Protein AF-E0RV90-F1 (afdb_monomer_lite)

Sequence (79 aa):
MSEHEHHHHEHGSIDSPEKLKALLHHMYHHNEEHTEELHAIVHALEDQGSPDLAAKVSQAIDEYTKGNKLLDETLKELP

Structure (mmCIF, N/CA/C/O backbone):
data_AF-E0RV90-F1
#
_entry.id   AF-E0RV90-F1
#
loop_
_atom_site.group_PDB
_atom_site.id
_atom_site.type_symbol
_atom_site.label_atom_id
_atom_site.label_alt_id
_atom_site.label_comp_id
_atom_site.label_asym_id
_atom_site.label_entity_id
_atom_site.label_seq_id
_atom_site.pdbx_PDB_ins_code
_atom_site.Cartn_x
_atom_site.Cartn_y
_atom_site.Cartn_z
_atom_site.occupancy
_atom_site.B_iso_or_equiv
_atom_site.au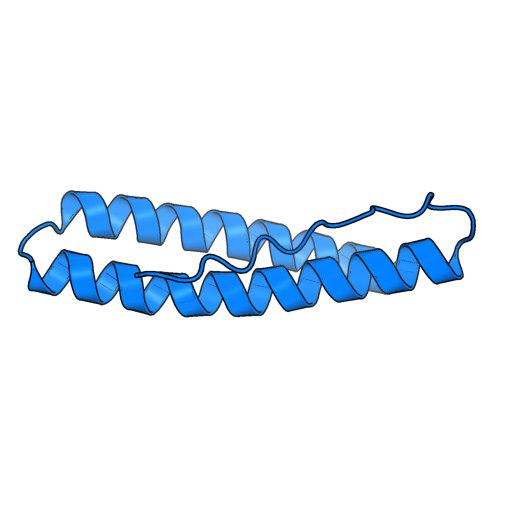th_seq_id
_atom_site.auth_comp_id
_atom_site.auth_asym_id
_atom_site.auth_atom_id
_atom_site.pdbx_PDB_model_num
ATOM 1 N N . MET A 1 1 ? -13.098 -26.088 5.963 1.00 36.38 1 MET A N 1
ATOM 2 C CA . MET A 1 1 ? -11.981 -26.333 5.036 1.00 36.38 1 MET A CA 1
ATOM 3 C C . MET A 1 1 ? -11.738 -25.004 4.348 1.00 36.38 1 MET A C 1
ATOM 5 O O . MET A 1 1 ? -12.490 -24.687 3.444 1.00 36.38 1 MET A O 1
ATOM 9 N N . SER A 1 2 ? -10.835 -24.169 4.870 1.00 43.25 2 SER A N 1
ATOM 10 C CA . SER A 1 2 ? -10.372 -23.004 4.105 1.00 43.25 2 SER A CA 1
ATOM 11 C C . SER A 1 2 ? -9.275 -23.505 3.190 1.00 43.25 2 SER A C 1
ATOM 13 O O . SER A 1 2 ? -8.221 -23.924 3.667 1.00 43.25 2 SER A O 1
ATOM 15 N N . GLU A 1 3 ? -9.561 -23.530 1.898 1.00 40.91 3 GLU A N 1
ATOM 16 C CA . GLU A 1 3 ? -8.554 -23.679 0.859 1.00 40.91 3 GLU A CA 1
ATOM 17 C C . GLU A 1 3 ? -7.733 -22.386 0.858 1.00 40.91 3 GLU A C 1
ATOM 19 O O . GLU A 1 3 ? -8.121 -21.385 0.269 1.00 40.91 3 GLU A O 1
ATOM 24 N N . HIS A 1 4 ? -6.628 -22.363 1.607 1.00 47.50 4 HIS A N 1
ATOM 25 C CA . HIS A 1 4 ? -5.569 -21.405 1.322 1.00 47.50 4 HIS A CA 1
ATOM 26 C C . HIS A 1 4 ? -4.900 -21.883 0.034 1.00 47.50 4 HIS A C 1
ATOM 28 O O . HIS A 1 4 ? -4.074 -22.799 0.068 1.00 47.50 4 HIS A O 1
ATOM 34 N N . GLU A 1 5 ? -5.276 -21.291 -1.100 1.00 40.00 5 GLU A N 1
ATOM 35 C CA . GLU A 1 5 ? -4.449 -21.318 -2.303 1.00 40.00 5 GLU A CA 1
ATOM 36 C C . GLU A 1 5 ? -3.120 -20.641 -1.955 1.00 40.00 5 GLU A C 1
ATOM 38 O O . GLU A 1 5 ? -2.961 -19.424 -1.996 1.00 40.00 5 GLU A O 1
ATOM 43 N N . HIS A 1 6 ? -2.151 -21.449 -1.529 1.00 44.06 6 HIS A N 1
ATOM 44 C CA . HIS A 1 6 ? -0.761 -21.037 -1.481 1.00 44.06 6 HIS A CA 1
ATOM 45 C C . HIS A 1 6 ? -0.323 -20.805 -2.927 1.00 44.06 6 HIS A C 1
ATOM 47 O O . HIS A 1 6 ? 0.122 -21.736 -3.602 1.00 44.06 6 HIS A O 1
ATOM 53 N N . HIS A 1 7 ? -0.458 -19.568 -3.406 1.00 47.88 7 HIS A N 1
ATOM 54 C CA . HIS A 1 7 ? 0.226 -19.111 -4.605 1.00 47.88 7 HIS A CA 1
ATOM 55 C C . HIS A 1 7 ? 1.729 -19.273 -4.357 1.00 47.88 7 HIS A C 1
ATOM 57 O O . HIS A 1 7 ? 2.384 -18.472 -3.693 1.00 47.88 7 HIS A O 1
ATOM 63 N N . HIS A 1 8 ? 2.271 -20.394 -4.828 1.00 43.28 8 HIS A N 1
ATOM 64 C CA . HIS A 1 8 ? 3.697 -20.649 -4.879 1.00 43.28 8 HIS A CA 1
ATOM 65 C C . HIS A 1 8 ? 4.265 -19.653 -5.892 1.00 43.28 8 HIS A C 1
ATOM 67 O O . HIS A 1 8 ? 4.258 -19.906 -7.095 1.00 43.28 8 HIS A O 1
ATOM 73 N N . HIS A 1 9 ? 4.693 -18.484 -5.417 1.00 53.94 9 HIS A N 1
ATOM 74 C CA . HIS A 1 9 ? 5.421 -17.534 -6.242 1.00 53.94 9 HIS A CA 1
ATOM 75 C C . HIS A 1 9 ? 6.807 -18.123 -6.513 1.00 53.94 9 HIS A C 1
ATOM 77 O O . HIS A 1 9 ? 7.770 -17.873 -5.788 1.00 53.94 9 HIS A O 1
ATOM 83 N N . GLU A 1 10 ? 6.909 -18.947 -7.555 1.00 48.69 10 GLU A N 1
ATOM 84 C CA . GLU A 1 10 ? 8.179 -19.185 -8.224 1.00 48.69 10 GLU A CA 1
ATOM 85 C C . GLU A 1 10 ? 8.607 -17.828 -8.798 1.00 48.69 10 GLU A C 1
ATOM 87 O O . GLU A 1 10 ? 8.201 -17.427 -9.890 1.00 48.69 10 GLU A O 1
ATOM 92 N N . HIS A 1 11 ? 9.344 -17.046 -8.004 1.00 57.94 11 HIS A N 1
ATOM 93 C CA . HIS A 1 11 ? 9.947 -15.805 -8.466 1.00 57.94 11 HIS A CA 1
ATOM 94 C C . HIS A 1 11 ? 11.033 -16.187 -9.471 1.00 57.94 11 HIS A C 1
ATOM 96 O O . HIS A 1 11 ? 12.197 -16.369 -9.114 1.00 57.94 11 HIS A O 1
ATOM 102 N N . GLY A 1 12 ? 10.628 -16.364 -10.731 1.00 59.97 12 GLY A N 1
ATOM 103 C CA . GLY A 1 12 ? 11.546 -16.479 -11.852 1.00 59.97 12 GLY A CA 1
ATOM 104 C C . GLY A 1 12 ? 12.573 -15.356 -11.761 1.00 59.97 12 GLY A C 1
ATOM 105 O O . GLY A 1 12 ? 12.246 -14.224 -11.394 1.00 59.97 12 GLY A O 1
ATOM 106 N N . SER A 1 13 ? 13.832 -15.680 -12.028 1.00 76.31 13 SER A N 1
ATOM 107 C CA . SER A 1 13 ? 14.923 -14.730 -11.890 1.00 76.31 13 SER A CA 1
ATOM 108 C C . SER A 1 13 ? 14.669 -13.463 -12.727 1.00 76.31 13 SER A C 1
ATOM 110 O O . SER A 1 13 ? 14.071 -13.486 -13.811 1.00 76.31 13 SER A O 1
ATOM 112 N N . ILE A 1 14 ? 15.058 -12.312 -12.173 1.00 84.75 14 ILE A N 1
ATOM 113 C CA . ILE A 1 14 ? 14.899 -11.007 -12.819 1.00 84.75 14 ILE A CA 1
ATOM 114 C C . ILE A 1 14 ? 16.009 -10.860 -13.868 1.00 84.75 14 ILE A C 1
ATOM 116 O O . ILE A 1 14 ? 17.036 -10.232 -13.634 1.00 84.75 14 ILE A O 1
ATOM 120 N N . ASP A 1 15 ? 15.815 -11.495 -15.023 1.00 89.12 15 ASP A N 1
ATOM 121 C CA . ASP A 1 15 ? 16.883 -11.661 -16.027 1.00 89.12 15 ASP A CA 1
ATOM 122 C C . ASP A 1 15 ? 16.896 -10.581 -17.115 1.00 89.12 15 ASP A C 1
ATOM 124 O O . ASP A 1 15 ? 17.722 -10.625 -18.024 1.00 89.12 15 ASP A O 1
ATOM 128 N N . SER A 1 16 ? 15.933 -9.658 -17.095 1.00 89.94 16 SER A N 1
ATOM 129 C CA . SER A 1 16 ? 15.800 -8.616 -18.120 1.00 89.94 16 SER A CA 1
ATOM 130 C C . SER A 1 16 ? 15.098 -7.369 -17.574 1.00 89.94 16 SER A C 1
ATOM 132 O O . SER A 1 16 ? 14.287 -7.496 -16.648 1.00 89.94 16 SER A O 1
ATOM 134 N N . PRO A 1 17 ? 15.362 -6.183 -18.155 1.00 90.94 17 PRO A N 1
ATOM 135 C CA . PRO A 1 17 ? 14.648 -4.948 -17.825 1.00 90.94 17 PRO A CA 1
ATOM 136 C C . PRO A 1 17 ? 13.124 -5.071 -17.959 1.00 90.94 17 PRO A C 1
ATOM 138 O O . PRO A 1 17 ? 12.383 -4.581 -17.110 1.00 90.94 17 PRO A O 1
ATOM 141 N N . GLU A 1 18 ? 12.644 -5.780 -18.977 1.00 91.38 18 GLU A N 1
ATOM 142 C CA . GLU A 1 18 ? 11.221 -5.984 -19.240 1.00 91.38 18 GLU A CA 1
ATOM 143 C C . GLU A 1 18 ? 10.569 -6.844 -18.154 1.00 91.38 18 GLU A C 1
ATOM 145 O O . GLU A 1 18 ? 9.507 -6.486 -17.643 1.00 91.38 18 GLU A O 1
ATOM 150 N N . LYS A 1 19 ? 11.224 -7.942 -17.743 1.00 92.19 19 LYS A N 1
ATOM 151 C CA . LYS A 1 19 ? 10.754 -8.760 -16.611 1.00 92.19 19 LYS A CA 1
ATOM 152 C C . LYS A 1 19 ? 10.768 -7.970 -15.303 1.00 92.19 19 LYS A C 1
ATOM 154 O O . LYS A 1 19 ? 9.825 -8.096 -14.528 1.00 92.19 19 LYS A O 1
ATOM 159 N N . LEU A 1 20 ? 11.802 -7.158 -15.060 1.00 94.00 20 LEU A N 1
ATOM 160 C CA . LEU A 1 20 ? 11.874 -6.291 -13.879 1.00 94.00 20 LEU A CA 1
ATOM 161 C C . LEU A 1 20 ? 10.693 -5.317 -13.842 1.00 94.00 20 LEU A C 1
ATOM 163 O O . LEU A 1 20 ? 10.004 -5.233 -12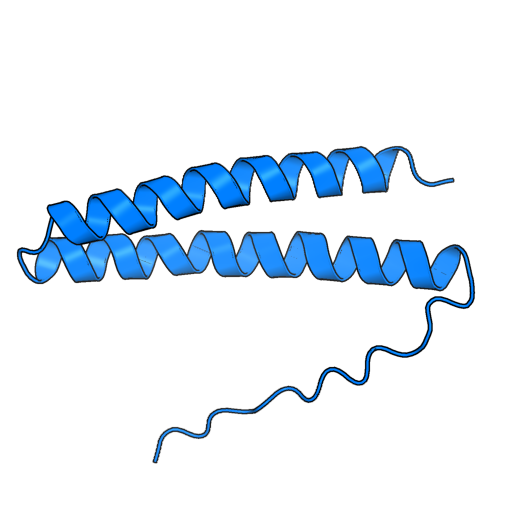.827 1.00 94.00 20 LEU A O 1
ATOM 167 N N . LYS A 1 21 ? 10.432 -4.622 -14.955 1.00 95.12 21 LYS A N 1
ATOM 168 C CA . LYS A 1 21 ? 9.333 -3.657 -15.072 1.00 95.12 21 LYS A CA 1
ATOM 169 C C . LYS A 1 21 ? 7.973 -4.327 -14.893 1.00 95.12 21 LYS A C 1
ATOM 171 O O . LYS A 1 21 ? 7.142 -3.822 -14.144 1.00 95.12 21 LYS A O 1
ATOM 176 N N . ALA A 1 22 ? 7.765 -5.481 -15.528 1.00 94.56 22 ALA A N 1
ATOM 177 C CA . ALA A 1 22 ? 6.532 -6.251 -15.396 1.00 94.56 22 ALA A CA 1
ATOM 178 C C . ALA A 1 22 ? 6.308 -6.741 -13.957 1.00 94.56 22 ALA A C 1
ATOM 180 O O . ALA A 1 22 ? 5.197 -6.631 -13.440 1.00 94.56 22 ALA A O 1
ATOM 181 N N . LEU A 1 23 ? 7.359 -7.233 -13.293 1.00 94.88 23 LEU A N 1
ATOM 182 C CA . LEU A 1 23 ? 7.275 -7.676 -11.904 1.00 94.88 23 LEU A CA 1
ATOM 183 C C . LEU A 1 23 ? 6.990 -6.504 -10.961 1.00 94.88 23 LEU A C 1
ATOM 185 O O . LEU A 1 23 ? 6.106 -6.623 -10.120 1.00 94.88 23 LEU A O 1
ATOM 189 N N . LEU A 1 24 ? 7.684 -5.372 -11.114 1.00 95.75 24 LEU A N 1
ATOM 190 C CA . LEU A 1 24 ? 7.436 -4.186 -10.291 1.00 95.75 24 LEU A CA 1
ATOM 191 C C . LEU A 1 24 ? 6.008 -3.661 -10.481 1.00 95.75 24 LEU A C 1
ATOM 193 O O . LEU A 1 24 ? 5.331 -3.380 -9.498 1.00 95.75 24 LEU A O 1
ATOM 197 N N . HIS A 1 25 ? 5.532 -3.594 -11.727 1.00 95.81 25 HIS A N 1
ATOM 198 C CA . HIS A 1 25 ? 4.151 -3.225 -12.033 1.00 95.81 25 HIS A CA 1
ATOM 199 C C . HIS A 1 25 ? 3.154 -4.171 -11.358 1.00 95.81 25 HIS A C 1
ATOM 201 O O . HIS A 1 25 ? 2.196 -3.706 -10.745 1.00 95.81 25 HIS A O 1
ATOM 207 N N . HIS A 1 26 ? 3.371 -5.486 -11.457 1.00 95.88 26 HIS A N 1
ATOM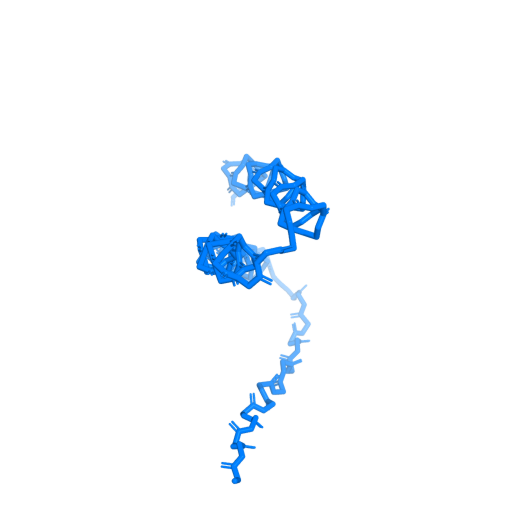 208 C CA . HIS A 1 26 ? 2.516 -6.479 -10.809 1.00 95.88 26 HIS A CA 1
ATOM 209 C C . HIS A 1 26 ? 2.509 -6.317 -9.284 1.00 95.88 26 HIS A C 1
ATOM 211 O O . HIS A 1 26 ? 1.433 -6.264 -8.700 1.00 95.88 26 HIS A O 1
ATOM 217 N N . MET A 1 27 ? 3.681 -6.187 -8.658 1.00 96.25 27 MET A N 1
ATOM 218 C CA . MET A 1 27 ? 3.802 -6.027 -7.205 1.00 96.25 27 MET A CA 1
ATOM 219 C C . MET A 1 27 ? 3.126 -4.743 -6.715 1.00 96.25 27 MET A C 1
ATOM 221 O O . MET A 1 27 ? 2.419 -4.778 -5.717 1.00 96.25 27 MET A O 1
ATOM 225 N N . TYR A 1 28 ? 3.302 -3.625 -7.424 1.00 96.56 28 TYR A N 1
ATOM 226 C CA . TYR A 1 28 ? 2.636 -2.362 -7.096 1.00 96.56 28 TYR A CA 1
ATOM 227 C C . TYR A 1 28 ? 1.105 -2.501 -7.106 1.00 96.56 28 TYR A C 1
ATOM 229 O O . TYR A 1 28 ? 0.472 -2.212 -6.094 1.00 96.56 28 TYR A O 1
ATOM 237 N N . HIS A 1 29 ? 0.523 -3.006 -8.198 1.00 95.19 29 HIS A N 1
ATOM 238 C CA . HIS A 1 29 ? -0.934 -3.159 -8.302 1.00 95.19 29 HIS A CA 1
ATOM 239 C C . HIS A 1 29 ? -1.478 -4.148 -7.269 1.00 95.19 29 HIS A C 1
ATOM 241 O O . HIS A 1 29 ? -2.486 -3.880 -6.626 1.00 95.19 29 HIS A O 1
ATOM 247 N N . HIS A 1 30 ? -0.777 -5.263 -7.061 1.00 94.19 30 HIS A N 1
ATOM 248 C CA . HIS A 1 30 ? -1.171 -6.265 -6.078 1.00 94.19 30 HIS A CA 1
ATOM 249 C C . HIS A 1 30 ? -1.155 -5.706 -4.647 1.00 94.19 30 HIS A C 1
ATOM 251 O O . HIS A 1 30 ? -2.049 -5.983 -3.850 1.00 94.19 30 HIS A O 1
ATOM 257 N N . ASN A 1 31 ? -0.165 -4.869 -4.324 1.00 96.50 31 ASN A N 1
ATOM 258 C CA . ASN A 1 31 ? -0.116 -4.204 -3.030 1.00 96.50 31 ASN A CA 1
ATOM 259 C C . ASN A 1 31 ? -1.215 -3.145 -2.875 1.00 96.50 31 ASN A C 1
ATOM 261 O O . ASN A 1 31 ? -1.700 -2.971 -1.758 1.00 96.50 31 ASN A O 1
ATOM 265 N N . GLU A 1 32 ? -1.604 -2.426 -3.934 1.00 97.06 32 GLU A N 1
ATOM 266 C CA . GLU A 1 32 ? -2.748 -1.502 -3.872 1.00 97.06 32 GLU A CA 1
ATOM 267 C C . GLU A 1 32 ? -4.043 -2.246 -3.555 1.00 97.06 32 GLU A C 1
ATOM 269 O O . GLU A 1 32 ? -4.708 -1.892 -2.582 1.00 97.06 32 GLU A O 1
ATOM 274 N N . GLU A 1 33 ? -4.340 -3.323 -4.284 1.00 95.12 33 GLU A N 1
ATOM 275 C CA . GLU A 1 33 ? -5.528 -4.154 -4.046 1.00 95.12 33 GLU A CA 1
ATOM 276 C C . GLU A 1 33 ? -5.559 -4.686 -2.603 1.00 95.12 33 GLU A C 1
ATOM 278 O O . GLU A 1 33 ? -6.553 -4.527 -1.893 1.00 95.12 33 GLU A O 1
ATOM 283 N N . HIS A 1 34 ? -4.443 -5.227 -2.105 1.00 94.06 34 HIS A N 1
ATOM 284 C CA . HIS A 1 34 ? -4.367 -5.685 -0.716 1.00 94.06 34 HIS A CA 1
ATOM 285 C C . HIS A 1 34 ? -4.478 -4.553 0.309 1.00 94.06 34 HIS A C 1
ATOM 287 O O . HIS A 1 34 ? -5.023 -4.760 1.393 1.00 94.06 34 HIS A O 1
ATOM 293 N N . THR A 1 35 ? -3.984 -3.355 -0.005 1.00 97.12 35 THR A N 1
ATOM 294 C CA . THR A 1 35 ? -4.136 -2.192 0.882 1.00 97.12 35 THR A CA 1
ATOM 295 C C . THR A 1 35 ? -5.607 -1.788 0.992 1.00 97.12 35 THR A C 1
ATOM 297 O O . THR A 1 35 ? -6.061 -1.460 2.089 1.00 97.12 35 THR A O 1
ATOM 300 N N . GLU A 1 36 ? -6.375 -1.881 -0.097 1.00 94.94 36 GLU A N 1
ATOM 301 C CA . GLU A 1 36 ? -7.824 -1.653 -0.075 1.00 94.94 36 GLU A CA 1
ATOM 302 C C . GLU A 1 36 ? -8.557 -2.689 0.793 1.00 94.94 36 GLU A C 1
ATOM 304 O O . GLU A 1 36 ? -9.408 -2.323 1.611 1.00 94.94 36 GLU A O 1
ATOM 309 N N . GLU A 1 37 ? -8.189 -3.970 0.700 1.00 96.12 37 GLU A N 1
ATOM 310 C CA . GLU A 1 37 ? -8.784 -5.045 1.513 1.00 96.12 37 GLU A CA 1
ATOM 311 C C . GLU A 1 37 ? -8.583 -4.839 3.025 1.00 96.12 37 GLU A C 1
ATOM 313 O O . GLU A 1 37 ? -9.454 -5.196 3.830 1.00 96.12 37 GLU A O 1
ATOM 318 N N . LEU A 1 38 ? -7.477 -4.211 3.443 1.00 97.81 38 LEU A N 1
ATOM 319 C CA . LEU A 1 38 ? -7.221 -3.918 4.857 1.00 97.81 38 LEU A CA 1
ATOM 320 C C . LEU A 1 38 ? -8.268 -2.980 5.472 1.00 97.81 38 LEU A C 1
ATOM 322 O O . LEU A 1 38 ? -8.525 -3.078 6.675 1.00 97.81 38 LEU A O 1
ATOM 326 N N . HIS A 1 39 ? -8.921 -2.115 4.688 1.00 97.50 39 HIS A N 1
ATOM 327 C CA . HIS A 1 39 ? -10.003 -1.270 5.205 1.00 97.50 39 HIS A CA 1
ATOM 328 C C . HIS A 1 39 ? -11.195 -2.099 5.700 1.00 97.50 39 HIS A C 1
ATOM 330 O O . HIS A 1 39 ? -11.797 -1.763 6.723 1.00 97.50 39 HIS A O 1
ATOM 336 N N . ALA A 1 40 ? -11.500 -3.226 5.048 1.00 97.81 40 ALA A N 1
ATOM 337 C CA . ALA A 1 40 ? -12.539 -4.138 5.524 1.00 97.81 40 ALA A CA 1
ATOM 338 C C . ALA A 1 40 ? -12.166 -4.762 6.881 1.00 97.81 40 ALA A C 1
ATOM 340 O O . ALA A 1 40 ? -13.028 -4.939 7.744 1.00 97.81 40 ALA A O 1
ATOM 341 N N . ILE A 1 41 ? -10.877 -5.039 7.105 1.00 97.94 41 ILE A N 1
ATOM 342 C CA . ILE A 1 41 ? -10.371 -5.536 8.393 1.00 97.94 41 ILE A CA 1
ATOM 343 C C . ILE A 1 41 ? -10.472 -4.456 9.476 1.00 97.94 41 ILE A C 1
ATOM 345 O O . ILE A 1 41 ? -10.868 -4.773 10.598 1.00 97.94 41 ILE A O 1
ATOM 349 N N . VAL A 1 42 ? -10.162 -3.193 9.158 1.00 98.31 42 VAL A N 1
ATOM 350 C CA . VAL A 1 42 ? -10.353 -2.061 10.084 1.00 98.31 42 VAL A CA 1
ATOM 351 C C . VAL A 1 42 ? -11.806 -2.002 10.550 1.00 98.31 42 VAL A C 1
ATOM 353 O O . VAL A 1 42 ? -12.050 -2.066 11.754 1.00 98.31 42 VAL A O 1
ATOM 356 N N . HIS A 1 43 ? -12.763 -1.994 9.618 1.00 97.69 43 HIS A N 1
ATOM 357 C CA . HIS A 1 43 ? -14.189 -1.971 9.957 1.00 97.69 43 HIS A CA 1
ATOM 358 C C . HIS A 1 43 ? -14.613 -3.177 10.802 1.00 97.69 43 HIS A C 1
ATOM 360 O O . HIS A 1 43 ? -15.289 -3.018 11.816 1.00 97.69 43 HIS A O 1
ATOM 366 N N . ALA A 1 44 ? -14.148 -4.382 10.460 1.00 98.44 44 ALA A N 1
ATOM 367 C CA . ALA A 1 44 ? -14.450 -5.576 11.245 1.00 98.44 44 ALA A CA 1
ATOM 368 C C . ALA A 1 44 ? -13.901 -5.500 12.683 1.00 98.44 44 ALA A C 1
ATOM 370 O O . ALA A 1 44 ? -14.522 -6.035 13.603 1.00 98.44 44 ALA A O 1
ATOM 371 N N . LEU A 1 45 ? -12.740 -4.872 12.899 1.00 98.50 45 LEU A N 1
ATOM 372 C CA . LEU A 1 45 ? -12.160 -4.676 14.233 1.00 98.50 45 LEU A CA 1
ATOM 373 C C . LEU A 1 45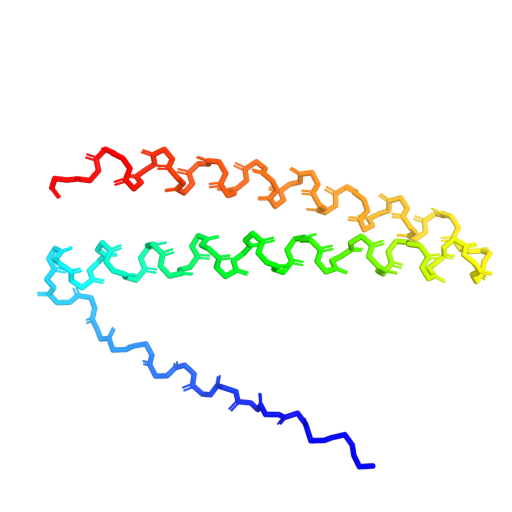 ? -12.921 -3.618 15.043 1.00 98.50 45 LEU A C 1
ATOM 375 O O . LEU A 1 45 ? -13.098 -3.794 16.252 1.00 98.50 45 LEU A O 1
ATOM 379 N N . GLU A 1 46 ? -13.390 -2.552 14.393 1.00 97.50 46 GLU A N 1
ATOM 380 C CA . GLU A 1 46 ? -14.252 -1.534 15.008 1.00 97.50 46 GLU A CA 1
ATOM 381 C C . GLU A 1 46 ? -15.586 -2.141 15.462 1.00 97.50 46 GLU A C 1
ATOM 383 O O . GLU A 1 46 ? -15.961 -1.986 16.628 1.00 97.50 46 GLU A O 1
ATOM 388 N N . ASP A 1 47 ? -16.241 -2.920 14.596 1.00 98.06 47 ASP A N 1
ATOM 389 C CA . ASP A 1 47 ? -17.504 -3.612 14.891 1.00 98.06 47 ASP A CA 1
ATOM 390 C C . ASP A 1 47 ? -17.368 -4.626 16.040 1.00 98.06 47 ASP A C 1
ATOM 392 O O . ASP A 1 47 ? -18.293 -4.829 16.829 1.00 98.06 47 ASP A O 1
ATOM 396 N N . GLN A 1 48 ? -16.191 -5.241 16.179 1.00 97.88 48 GLN A N 1
ATOM 397 C CA . GLN A 1 48 ? -15.860 -6.154 17.279 1.00 97.88 48 GLN A CA 1
ATOM 398 C C . GLN A 1 48 ? -15.435 -5.430 18.570 1.00 97.88 48 GLN A C 1
ATOM 400 O O . GLN A 1 48 ? -15.003 -6.077 19.527 1.00 97.88 48 GLN A O 1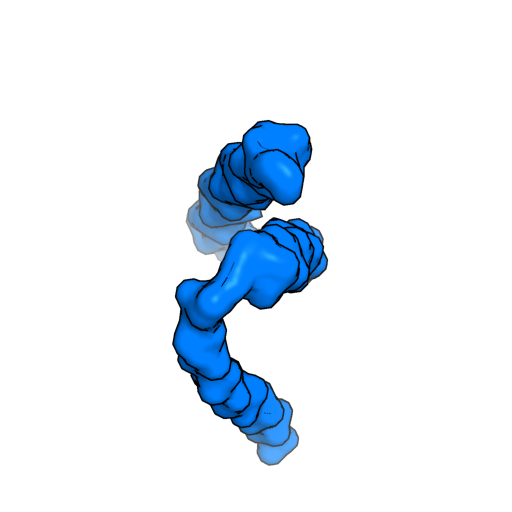
ATOM 405 N N . GLY A 1 49 ? -15.533 -4.099 18.624 1.00 98.12 49 GLY A N 1
ATOM 406 C CA . GLY A 1 49 ? -15.203 -3.311 19.811 1.00 98.12 49 GLY A CA 1
ATOM 407 C C . GLY A 1 49 ? -13.707 -3.272 20.127 1.00 98.12 49 GLY A C 1
ATOM 408 O O . GLY A 1 49 ? -13.333 -3.110 21.288 1.00 98.12 49 GLY A O 1
ATOM 409 N N . SER A 1 50 ? -12.850 -3.425 19.112 1.00 97.94 50 SER A N 1
ATOM 410 C CA . SER A 1 50 ? -11.385 -3.422 19.236 1.00 97.94 50 SER A CA 1
ATOM 411 C C . SER A 1 50 ? -10.736 -2.222 18.519 1.00 97.94 50 SER A C 1
ATOM 413 O O . SER A 1 50 ? -9.890 -2.416 17.639 1.00 97.94 50 SER A O 1
ATOM 415 N N . PRO A 1 51 ? -11.073 -0.968 18.888 1.00 95.50 51 PRO A N 1
ATOM 416 C CA . PRO A 1 51 ? -10.610 0.227 18.177 1.00 95.50 51 PRO A CA 1
ATOM 417 C C . PRO A 1 51 ? -9.084 0.406 18.222 1.00 95.50 51 PRO A C 1
ATOM 419 O O . PRO A 1 51 ? -8.495 0.883 17.258 1.00 95.50 51 PRO A O 1
ATOM 422 N N . ASP A 1 52 ? -8.412 -0.039 19.289 1.00 97.88 52 ASP A N 1
ATOM 423 C CA . ASP A 1 52 ? -6.945 0.021 19.379 1.00 97.88 52 ASP A CA 1
ATOM 424 C C . ASP A 1 52 ? -6.253 -0.903 18.362 1.00 97.88 52 ASP A C 1
ATOM 426 O O . ASP A 1 52 ? -5.150 -0.615 17.894 1.00 97.88 52 ASP A O 1
ATOM 430 N N . LEU A 1 53 ? -6.882 -2.033 18.016 1.00 98.38 53 LEU A N 1
ATOM 431 C CA . LEU A 1 53 ? -6.380 -2.929 16.972 1.00 98.38 53 LEU A CA 1
ATOM 432 C C . LEU A 1 53 ? -6.687 -2.363 15.586 1.00 98.38 53 LEU A C 1
ATOM 434 O O . LEU A 1 53 ? -5.809 -2.382 14.725 1.00 98.38 53 LEU A O 1
ATOM 438 N N . ALA A 1 54 ? -7.885 -1.802 15.397 1.00 98.56 54 ALA A N 1
ATOM 439 C CA . ALA A 1 54 ? -8.264 -1.107 14.169 1.00 98.56 54 ALA A CA 1
ATOM 440 C C . ALA A 1 54 ? -7.286 0.037 13.850 1.00 98.56 54 ALA A C 1
ATOM 442 O O . ALA A 1 54 ? -6.796 0.136 12.727 1.00 98.56 54 ALA A O 1
ATOM 443 N N . ALA A 1 55 ? -6.896 0.824 14.859 1.00 98.38 55 ALA A N 1
ATOM 444 C CA . ALA A 1 55 ? -5.914 1.897 14.717 1.00 98.38 55 ALA A CA 1
ATOM 445 C C . ALA A 1 55 ? -4.537 1.392 14.248 1.00 98.38 55 ALA A C 1
ATOM 447 O O . ALA A 1 55 ? -3.898 2.031 13.414 1.00 98.38 55 ALA A O 1
ATOM 448 N N . LYS A 1 56 ? -4.084 0.225 14.729 1.00 98.62 56 LYS A N 1
ATOM 449 C CA . LYS A 1 56 ? -2.822 -0.383 14.266 1.00 98.62 56 LYS A CA 1
ATOM 450 C C . LYS A 1 56 ? -2.893 -0.811 12.803 1.00 98.62 56 LYS A C 1
ATOM 452 O O . LYS A 1 56 ? -1.928 -0.610 12.073 1.00 98.62 56 LYS A O 1
ATOM 457 N N . VAL A 1 57 ? -4.015 -1.391 12.377 1.00 98.38 57 VAL A N 1
ATOM 458 C CA . VAL 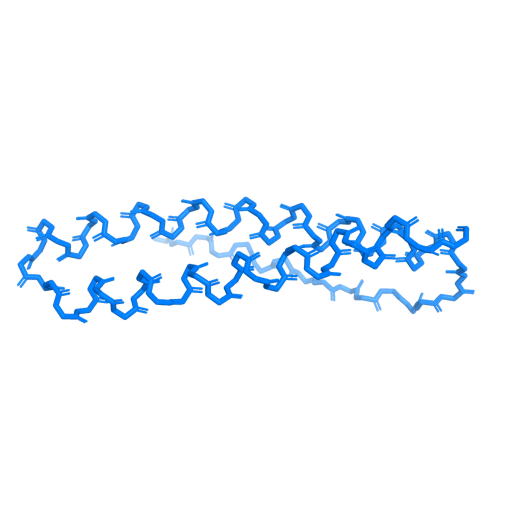A 1 57 ? -4.214 -1.769 10.969 1.00 98.38 57 VAL A CA 1
ATOM 459 C C . VAL A 1 57 ? -4.315 -0.520 10.094 1.00 98.38 57 VAL A C 1
ATOM 461 O O . VAL A 1 57 ? -3.672 -0.467 9.053 1.00 98.38 57 VAL A O 1
ATOM 464 N N . SER A 1 58 ? -5.007 0.527 10.550 1.00 98.44 58 SER A N 1
ATOM 465 C CA . SER A 1 58 ? -5.043 1.821 9.857 1.00 98.44 58 SER A CA 1
ATOM 466 C C . SER A 1 58 ? -3.645 2.421 9.687 1.00 98.44 58 SER A C 1
ATOM 468 O O . SER A 1 58 ? -3.318 2.917 8.616 1.00 98.44 58 SER A O 1
ATOM 470 N N . GLN A 1 59 ? -2.786 2.324 10.704 1.00 98.50 59 GLN A N 1
ATOM 471 C CA . GLN A 1 59 ? -1.397 2.764 10.578 1.00 98.50 59 GLN A CA 1
ATOM 472 C C . GLN A 1 59 ? -0.620 1.924 9.549 1.00 98.50 59 GLN A C 1
ATOM 474 O O . GLN A 1 59 ? 0.208 2.462 8.819 1.00 98.50 59 GLN A O 1
ATOM 479 N N . ALA A 1 60 ? -0.876 0.615 9.462 1.00 98.44 60 ALA A N 1
ATOM 480 C CA . ALA A 1 60 ? -0.264 -0.229 8.436 1.00 98.44 60 ALA A CA 1
ATOM 481 C C . ALA A 1 60 ? -0.711 0.171 7.018 1.00 98.44 60 ALA A C 1
ATOM 483 O O . ALA A 1 60 ? 0.127 0.216 6.120 1.00 98.44 60 ALA A O 1
ATOM 484 N N . ILE A 1 61 ? -1.988 0.531 6.836 1.00 98.44 61 ILE A N 1
ATOM 485 C CA . ILE A 1 61 ? -2.520 1.066 5.570 1.00 98.44 61 ILE A CA 1
ATOM 486 C C . ILE A 1 61 ? -1.758 2.327 5.151 1.00 98.44 61 ILE A C 1
ATOM 488 O O . ILE A 1 61 ? -1.363 2.442 3.989 1.00 98.44 61 ILE A O 1
ATOM 492 N N . ASP A 1 62 ? -1.486 3.247 6.082 1.00 98.25 62 ASP A N 1
ATOM 493 C CA . ASP A 1 62 ? -0.717 4.461 5.783 1.00 98.25 62 ASP A CA 1
ATOM 494 C C . ASP A 1 62 ? 0.704 4.134 5.297 1.00 98.25 62 ASP A C 1
ATOM 496 O O . ASP A 1 62 ? 1.199 4.741 4.344 1.00 98.25 62 ASP A O 1
ATOM 500 N N . GLU A 1 63 ? 1.375 3.171 5.933 1.00 98.56 63 GLU A N 1
ATOM 501 C CA . GLU A 1 63 ? 2.721 2.749 5.532 1.00 98.56 63 GLU A CA 1
ATOM 502 C C . GLU A 1 63 ? 2.724 2.013 4.184 1.00 98.56 63 GLU A C 1
ATOM 504 O O . GLU A 1 63 ? 3.596 2.271 3.350 1.00 98.56 63 GLU A O 1
ATOM 509 N N . TYR A 1 64 ? 1.732 1.161 3.917 1.00 98.00 64 TYR A N 1
ATOM 510 C CA . TYR A 1 64 ? 1.576 0.517 2.610 1.00 98.00 64 TYR A CA 1
ATOM 511 C C . TYR A 1 64 ? 1.261 1.526 1.512 1.00 98.00 64 TYR A C 1
ATOM 513 O O . TYR A 1 64 ? 1.884 1.478 0.458 1.00 98.00 64 TYR A O 1
ATOM 521 N N . THR A 1 65 ? 0.412 2.517 1.781 1.00 98.12 65 THR A N 1
ATOM 522 C CA . THR A 1 65 ? 0.109 3.597 0.831 1.00 98.12 65 THR A CA 1
ATOM 523 C C . THR A 1 65 ? 1.371 4.381 0.457 1.00 98.12 65 THR A C 1
ATOM 525 O O . THR A 1 65 ? 1.621 4.647 -0.721 1.00 98.12 65 THR A O 1
ATOM 528 N N . LYS A 1 66 ? 2.219 4.715 1.442 1.00 98.31 66 LYS A N 1
ATOM 529 C CA . LYS A 1 66 ? 3.527 5.349 1.186 1.00 98.31 66 LYS A CA 1
ATOM 530 C C . LYS A 1 66 ? 4.437 4.442 0.357 1.00 98.31 66 LYS A C 1
ATOM 532 O O . LYS A 1 66 ? 5.064 4.921 -0.585 1.00 98.31 66 LYS A O 1
ATOM 537 N N . GLY A 1 67 ? 4.502 3.153 0.692 1.00 98.19 67 GLY A N 1
ATOM 538 C CA . GLY A 1 67 ? 5.267 2.158 -0.059 1.00 98.19 67 GLY A CA 1
ATOM 539 C C . GLY A 1 67 ? 4.812 2.054 -1.515 1.00 98.19 67 GLY A C 1
ATOM 540 O O . GLY A 1 67 ? 5.635 2.172 -2.418 1.00 98.19 67 GLY A O 1
ATOM 541 N N . ASN A 1 68 ? 3.506 1.928 -1.751 1.00 98.25 68 ASN A N 1
ATOM 542 C CA . ASN A 1 68 ? 2.905 1.827 -3.082 1.00 98.25 68 ASN A CA 1
ATOM 543 C C . ASN A 1 68 ? 3.211 3.058 -3.929 1.00 98.25 68 ASN A C 1
ATOM 545 O O . ASN A 1 68 ? 3.604 2.922 -5.085 1.00 98.25 68 ASN A O 1
ATOM 549 N N . LYS A 1 69 ? 3.148 4.252 -3.332 1.00 98.19 69 LYS A N 1
ATOM 550 C CA . LYS A 1 69 ? 3.552 5.488 -4.006 1.00 98.19 69 LYS A CA 1
ATOM 551 C C . LYS A 1 69 ? 5.018 5.457 -4.456 1.00 98.19 69 LYS A C 1
ATOM 553 O O . LYS A 1 69 ? 5.308 5.838 -5.585 1.00 98.19 69 LYS A O 1
ATOM 558 N N . LEU A 1 70 ? 5.937 4.983 -3.611 1.00 98.38 70 LEU A N 1
ATOM 559 C CA . LEU A 1 70 ? 7.353 4.858 -3.983 1.00 98.38 70 LEU A CA 1
ATOM 560 C C . LEU A 1 70 ? 7.567 3.833 -5.109 1.00 98.38 70 LEU A C 1
ATOM 562 O O . LEU A 1 70 ? 8.423 4.036 -5.973 1.00 98.38 70 LEU A O 1
ATOM 566 N N . LEU A 1 71 ? 6.797 2.739 -5.120 1.00 98.00 71 LEU A N 1
ATOM 567 C CA . LEU A 1 71 ? 6.848 1.735 -6.188 1.00 98.00 71 LEU A CA 1
ATOM 568 C C . LEU A 1 71 ? 6.343 2.302 -7.521 1.00 98.00 71 LEU A C 1
ATOM 570 O O . LEU A 1 71 ? 6.995 2.095 -8.542 1.00 98.00 71 LEU A O 1
ATOM 574 N N . ASP A 1 72 ? 5.234 3.044 -7.510 1.00 97.75 72 ASP A N 1
ATOM 575 C CA . ASP A 1 72 ? 4.685 3.739 -8.682 1.00 97.75 72 ASP A CA 1
ATOM 576 C C . ASP A 1 72 ? 5.656 4.799 -9.233 1.00 97.75 72 ASP A C 1
ATOM 578 O O . ASP A 1 72 ? 5.935 4.833 -10.433 1.00 97.75 72 ASP A O 1
ATOM 582 N N . GLU A 1 73 ? 6.244 5.622 -8.359 1.00 98.00 73 GLU A N 1
ATOM 583 C CA . GLU A 1 73 ? 7.287 6.586 -8.737 1.00 98.00 73 GLU A CA 1
ATOM 584 C C . GLU A 1 73 ? 8.488 5.875 -9.384 1.00 98.00 73 GLU A C 1
ATOM 586 O O . GLU A 1 73 ? 8.910 6.241 -10.482 1.00 98.00 73 GLU A O 1
ATOM 591 N N . THR A 1 74 ? 8.966 4.784 -8.777 1.00 97.38 74 THR A N 1
ATOM 592 C CA . THR A 1 74 ? 10.057 3.968 -9.338 1.00 97.38 74 THR A CA 1
ATOM 593 C C . THR A 1 74 ? 9.682 3.383 -10.701 1.00 97.38 74 THR A C 1
ATOM 595 O O . THR A 1 74 ? 10.489 3.391 -11.630 1.00 97.38 74 THR A O 1
ATOM 598 N N . LEU A 1 75 ? 8.452 2.888 -10.856 1.00 95.81 75 LEU A N 1
ATOM 599 C CA . LEU A 1 75 ? 7.966 2.303 -12.104 1.00 95.81 75 LEU A CA 1
ATOM 600 C C . LEU A 1 75 ? 7.925 3.326 -13.248 1.00 95.81 75 LEU A C 1
ATOM 602 O O . LEU A 1 75 ? 8.206 2.968 -14.395 1.00 95.81 75 LEU A O 1
ATOM 606 N N . LYS A 1 76 ? 7.608 4.588 -12.938 1.00 94.75 76 LYS A N 1
ATOM 607 C CA . LYS A 1 76 ? 7.612 5.711 -13.891 1.00 94.75 76 LYS A CA 1
ATOM 608 C C . LYS A 1 76 ? 9.018 6.133 -14.307 1.00 94.75 76 LYS A C 1
ATOM 610 O O . LYS A 1 76 ? 9.194 6.603 -15.429 1.00 94.75 76 LYS A O 1
ATOM 615 N N . GLU A 1 77 ? 9.997 5.971 -13.423 1.00 95.50 77 GLU A N 1
ATOM 616 C CA . GLU A 1 77 ? 11.404 6.294 -13.682 1.00 95.50 77 GLU A CA 1
ATOM 617 C C . GLU A 1 77 ? 12.175 5.153 -14.364 1.00 95.50 77 GLU A C 1
ATOM 619 O O . GLU A 1 77 ? 13.252 5.387 -14.921 1.00 95.50 77 GLU A O 1
ATOM 624 N N . LEU A 1 78 ? 11.639 3.925 -14.357 1.00 90.81 78 LEU A N 1
ATOM 625 C CA . LEU A 1 78 ? 12.257 2.796 -15.050 1.00 90.81 78 LEU A CA 1
ATOM 626 C C . LEU A 1 78 ? 12.293 3.022 -16.576 1.00 90.81 78 LEU A C 1
ATOM 628 O O . LEU A 1 78 ? 11.249 3.340 -17.166 1.00 90.81 78 LEU A O 1
ATOM 632 N N . PRO A 1 79 ? 13.457 2.787 -17.220 1.00 79.38 79 PRO A N 1
ATOM 633 C CA . PRO A 1 79 ? 13.643 2.982 -18.657 1.00 79.38 79 PRO A CA 1
ATOM 634 C C . PRO A 1 79 ? 12.731 2.107 -19.536 1.00 79.38 79 PRO A C 1
ATOM 636 O O . PRO A 1 79 ? 12.071 1.156 -19.038 1.00 79.38 79 PRO A O 1
#

Secondary structure (DSSP, 8-state):
---------------SHHHHHHHHHHHHHHHHHHHHHHHHHHHHHHHTT-HHHHHHHHHHHHHHHHHHHHHHHHHHH--

InterPro domains:
  IPR058493 Domain of unknown function DUF8180 [PF26551] (20-78)

Foldseek 3Di:
DDPPPPPPPPVDDPPDLVSVLVVLVVVLVVLVVVLVVLVVVLVVCVVVVNNVVSVVSVVVSVVSVVVSVVSVVVSVVRD

Radius of gyration: 16.17 Å; chains: 1; bounding box: 34×33×39 Å

pLDDT: mean 88.38, std 18.13, range [36.38, 98.62]

Organism: Butyrivibrio proteoclasticus (strain ATCC 51982 / DSM 14932 / B316) (NCBI:txid515622)